Protein AF-A0A843B107-F1 (afdb_monomer_lite)

Structure (mmCIF, N/CA/C/O backbone):
data_AF-A0A843B107-F1
#
_entry.id   AF-A0A843B107-F1
#
loop_
_atom_site.group_PDB
_atom_site.id
_atom_site.type_symbol
_atom_site.label_atom_id
_atom_site.label_alt_id
_atom_site.label_comp_id
_atom_site.label_asym_id
_atom_site.label_entity_id
_atom_site.label_seq_id
_atom_site.pdbx_PDB_ins_code
_atom_site.Cartn_x
_atom_site.Cartn_y
_atom_site.Cartn_z
_atom_site.occupancy
_atom_site.B_iso_or_equiv
_atom_site.auth_seq_id
_atom_site.auth_comp_id
_atom_site.auth_asym_id
_atom_site.auth_atom_id
_atom_site.pdbx_PDB_model_num
ATOM 1 N N . MET A 1 1 ? 7.310 2.707 -15.292 1.00 79.69 1 MET A N 1
ATOM 2 C CA . MET A 1 1 ? 7.255 3.249 -13.913 1.00 79.69 1 MET A CA 1
ATOM 3 C C . MET A 1 1 ? 7.034 2.085 -12.958 1.00 79.69 1 MET A C 1
ATOM 5 O O . MET A 1 1 ? 6.120 1.301 -13.196 1.00 79.69 1 MET A O 1
ATOM 9 N N . ARG A 1 2 ? 7.912 1.889 -11.970 1.00 94.69 2 ARG A N 1
ATOM 10 C CA . ARG A 1 2 ? 7.879 0.718 -11.075 1.00 94.69 2 ARG A CA 1
ATOM 11 C C . ARG A 1 2 ? 7.315 1.097 -9.714 1.00 94.69 2 ARG A C 1
ATOM 13 O O . ARG A 1 2 ? 7.366 2.262 -9.328 1.00 94.69 2 ARG A O 1
ATOM 20 N N . CYS A 1 3 ? 6.751 0.118 -9.022 1.00 96.81 3 CYS A N 1
ATOM 21 C CA . CYS A 1 3 ? 6.335 0.288 -7.643 1.00 96.81 3 CYS A CA 1
ATOM 22 C C . CYS A 1 3 ? 7.535 0.721 -6.781 1.00 96.81 3 CYS A C 1
ATOM 24 O O . CYS A 1 3 ? 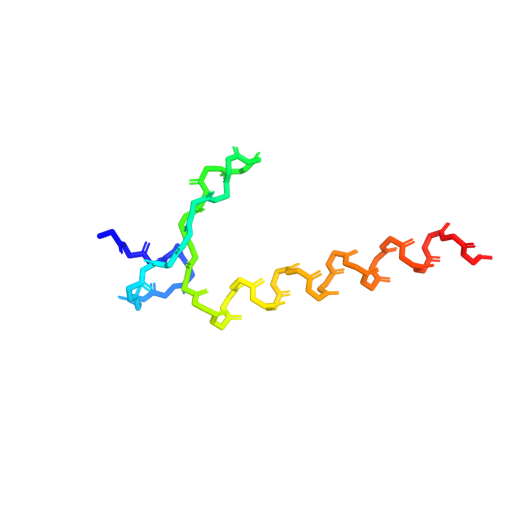8.671 0.318 -7.000 1.00 96.81 3 CYS A O 1
ATOM 26 N N . PHE A 1 4 ? 7.290 1.572 -5.795 1.00 95.19 4 PHE A N 1
ATOM 27 C CA . PHE A 1 4 ? 8.319 2.037 -4.872 1.00 95.19 4 PHE A CA 1
ATOM 28 C C . PHE A 1 4 ? 8.780 0.913 -3.933 1.00 95.19 4 PHE A C 1
ATOM 30 O O . PHE A 1 4 ? 9.951 0.816 -3.593 1.00 95.19 4 PHE A O 1
ATOM 37 N N . LYS A 1 5 ? 7.855 0.027 -3.544 1.00 94.25 5 LYS A N 1
ATOM 38 C CA . LYS A 1 5 ? 8.124 -1.087 -2.623 1.00 94.25 5 LYS A CA 1
ATOM 39 C C . LYS A 1 5 ? 8.651 -2.356 -3.294 1.00 94.25 5 LYS A C 1
ATOM 41 O O . LYS A 1 5 ? 9.149 -3.242 -2.613 1.00 94.25 5 LYS A O 1
ATOM 46 N N . CYS A 1 6 ? 8.475 -2.495 -4.606 1.00 95.56 6 CYS A N 1
ATOM 47 C CA . CYS A 1 6 ? 8.913 -3.676 -5.347 1.00 95.56 6 CYS A CA 1
ATOM 48 C C . CYS A 1 6 ? 9.080 -3.357 -6.830 1.00 95.56 6 CYS A C 1
ATOM 50 O O . CYS A 1 6 ? 8.621 -2.333 -7.312 1.00 95.56 6 CYS A O 1
ATOM 52 N N . SER A 1 7 ? 9.649 -4.268 -7.606 1.00 94.38 7 SER A N 1
ATOM 53 C CA . SER A 1 7 ? 9.917 -4.014 -9.026 1.00 94.38 7 SER A CA 1
ATOM 54 C C . SER A 1 7 ? 8.702 -4.171 -9.953 1.00 94.38 7 SER A C 1
ATOM 56 O O . SER A 1 7 ? 8.848 -3.993 -11.162 1.00 94.38 7 SER A O 1
ATOM 58 N N . ALA A 1 8 ? 7.515 -4.487 -9.419 1.00 96.69 8 ALA A N 1
ATOM 59 C CA . ALA A 1 8 ? 6.308 -4.694 -10.217 1.00 96.69 8 ALA A CA 1
ATOM 60 C C . ALA A 1 8 ? 5.836 -3.398 -10.913 1.00 96.69 8 ALA A C 1
ATOM 62 O O . ALA A 1 8 ? 6.093 -2.298 -10.405 1.00 96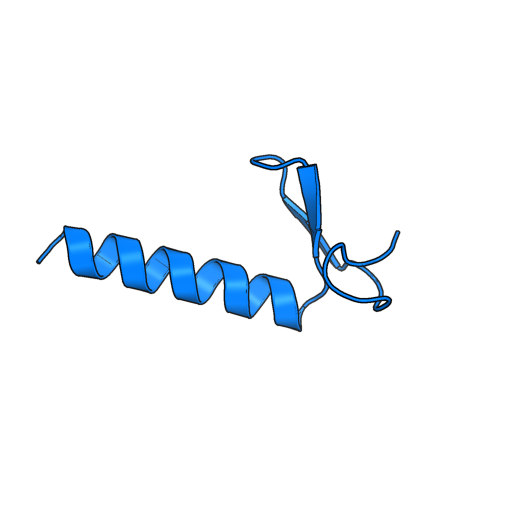.69 8 ALA A O 1
ATOM 63 N N . PRO A 1 9 ? 5.106 -3.499 -12.040 1.00 97.56 9 PRO A N 1
ATOM 64 C CA . PRO A 1 9 ? 4.513 -2.342 -12.702 1.00 97.56 9 PRO A CA 1
ATOM 65 C C . PRO A 1 9 ? 3.601 -1.561 -11.751 1.00 97.56 9 PRO A C 1
ATOM 67 O O . PRO A 1 9 ? 2.731 -2.131 -11.085 1.00 97.56 9 PRO A O 1
ATOM 70 N N . ALA A 1 10 ? 3.816 -0.249 -11.663 1.00 97.19 10 ALA A N 1
ATOM 71 C CA . ALA A 1 10 ? 2.947 0.612 -10.878 1.00 97.19 10 ALA A CA 1
ATOM 72 C C . ALA A 1 10 ? 1.616 0.836 -11.602 1.00 97.19 10 ALA A C 1
ATOM 74 O O . ALA A 1 10 ? 1.599 1.077 -12.806 1.00 97.19 10 ALA A O 1
A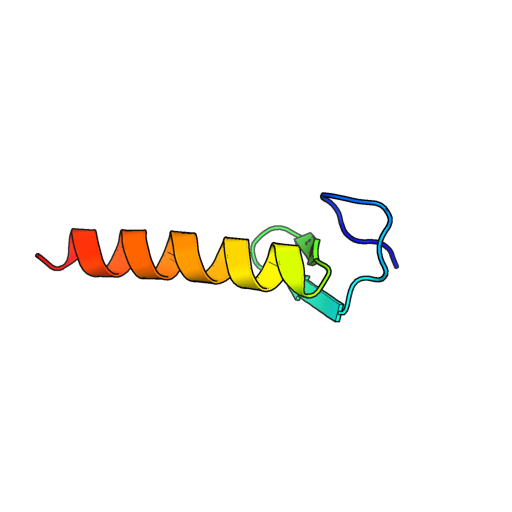TOM 75 N N . VAL A 1 11 ? 0.519 0.793 -10.847 1.00 97.06 11 VAL A N 1
ATOM 76 C CA . VAL A 1 11 ? -0.842 1.042 -11.352 1.00 97.06 11 VAL A CA 1
ATOM 77 C C . VAL A 1 11 ? -1.358 2.423 -10.955 1.00 97.06 11 VAL A C 1
ATOM 79 O O . VAL A 1 11 ? -2.322 2.906 -11.533 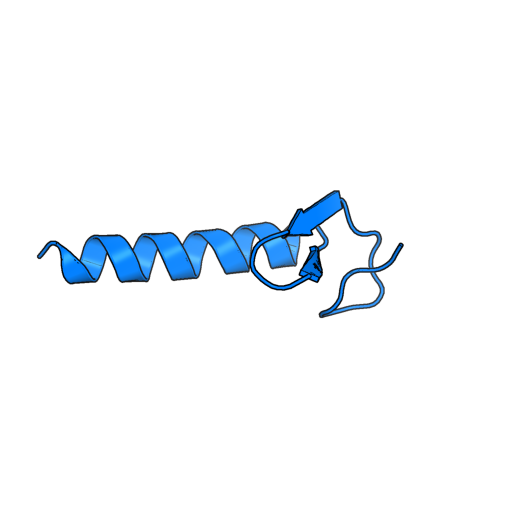1.00 97.06 11 VAL A O 1
ATOM 82 N N . THR A 1 12 ? -0.733 3.065 -9.964 1.00 95.81 12 THR A N 1
ATOM 83 C CA . THR A 1 12 ? -1.112 4.409 -9.520 1.00 95.81 12 THR A CA 1
ATOM 84 C C . THR A 1 12 ? 0.086 5.213 -9.023 1.00 95.81 12 THR A C 1
ATOM 86 O O . THR A 1 12 ? 1.154 4.659 -8.735 1.00 95.81 12 THR A O 1
ATOM 89 N N . TYR A 1 13 ? -0.119 6.523 -8.905 1.00 96.69 13 TYR A N 1
ATOM 90 C CA . TYR A 1 13 ? 0.789 7.482 -8.290 1.00 96.69 13 TYR A CA 1
ATOM 91 C C . TYR A 1 13 ? 0.094 8.164 -7.107 1.00 96.69 13 TYR A C 1
ATOM 93 O O . TYR A 1 13 ? -0.893 8.885 -7.271 1.00 96.69 13 TYR A O 1
ATOM 101 N N . ILE A 1 14 ? 0.610 7.940 -5.902 1.00 94.50 14 ILE A N 1
ATOM 102 C CA . ILE A 1 14 ? 0.125 8.557 -4.672 1.00 94.50 14 ILE A CA 1
ATOM 103 C C . ILE A 1 14 ? 0.742 9.953 -4.554 1.00 94.50 14 ILE A C 1
ATOM 105 O O . ILE A 1 14 ? 1.875 10.110 -4.102 1.00 94.50 14 ILE A O 1
ATOM 109 N N . ARG A 1 15 ? -0.026 10.987 -4.919 1.00 92.50 15 ARG A N 1
ATOM 110 C CA . 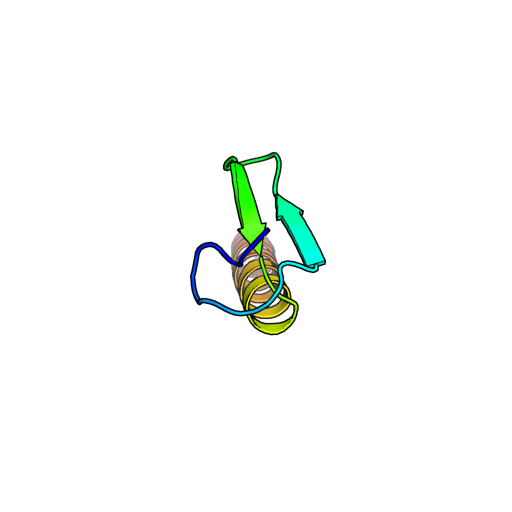ARG A 1 15 ? 0.436 12.390 -4.861 1.00 92.50 15 ARG A CA 1
ATOM 111 C C . ARG A 1 15 ? 0.829 12.843 -3.457 1.00 92.50 15 ARG A C 1
ATOM 113 O O . ARG A 1 15 ? 1.722 13.663 -3.318 1.00 92.50 15 ARG A O 1
ATOM 120 N N . TYR A 1 16 ? 0.179 12.292 -2.432 1.00 87.00 16 TYR A N 1
ATOM 121 C CA . TYR A 1 16 ? 0.407 12.663 -1.035 1.00 87.00 16 TYR A CA 1
ATOM 122 C C . TYR A 1 16 ? 1.866 12.476 -0.588 1.00 87.00 16 TYR A C 1
ATOM 124 O O . TYR A 1 16 ? 2.363 13.265 0.203 1.00 87.00 16 TYR A O 1
ATOM 132 N N . ASN A 1 17 ? 2.546 11.437 -1.079 1.00 88.19 17 ASN A N 1
ATOM 133 C CA . ASN A 1 17 ? 3.916 11.103 -0.674 1.00 88.19 17 ASN A CA 1
ATOM 134 C C . ASN A 1 17 ? 4.862 10.849 -1.860 1.00 88.19 17 ASN A C 1
ATOM 136 O O . ASN A 1 17 ? 5.960 10.342 -1.662 1.00 88.19 17 ASN A O 1
ATOM 140 N N . GLY A 1 18 ? 4.424 11.142 -3.086 1.00 92.75 18 GLY A N 1
ATOM 141 C CA . GLY A 1 18 ? 5.225 10.974 -4.295 1.00 92.75 18 GLY A CA 1
ATOM 142 C C . GLY A 1 18 ? 5.572 9.526 -4.655 1.00 92.75 18 GLY A C 1
ATOM 143 O O . GLY A 1 18 ? 6.576 9.298 -5.326 1.00 92.75 18 GLY A O 1
ATOM 144 N N . THR A 1 19 ? 4.785 8.529 -4.227 1.00 95.00 19 THR A N 1
ATOM 145 C CA . THR A 1 19 ? 5.110 7.111 -4.478 1.00 95.00 19 THR A CA 1
ATOM 146 C C . THR A 1 19 ? 4.255 6.474 -5.566 1.00 95.00 19 THR A C 1
ATOM 148 O O . THR A 1 19 ? 3.034 6.607 -5.600 1.00 95.00 19 THR A O 1
ATOM 151 N N . HIS A 1 20 ? 4.896 5.708 -6.445 1.00 97.00 20 HIS A N 1
ATOM 152 C CA . HIS A 1 20 ? 4.214 4.814 -7.375 1.00 97.00 20 HIS A CA 1
ATOM 153 C C . HIS A 1 20 ? 3.970 3.460 -6.709 1.00 97.00 20 HIS A C 1
ATOM 155 O O . HIS A 1 20 ? 4.890 2.899 -6.119 1.00 97.00 20 HIS A O 1
ATOM 161 N N . LEU A 1 21 ? 2.765 2.897 -6.812 1.00 97.19 21 LEU A N 1
ATOM 162 C CA . LEU A 1 21 ? 2.436 1.606 -6.193 1.00 97.19 21 LEU A CA 1
ATOM 163 C C . LEU A 1 21 ? 1.825 0.643 -7.208 1.00 97.19 21 LEU A C 1
ATOM 165 O O . LEU A 1 21 ? 1.034 1.040 -8.065 1.00 97.19 21 LEU A O 1
ATOM 169 N N . CYS A 1 22 ? 2.188 -0.636 -7.106 1.00 97.88 22 CYS A N 1
ATOM 170 C CA . CYS A 1 22 ? 1.480 -1.717 -7.790 1.00 97.88 22 CYS A CA 1
ATOM 171 C C . CYS A 1 22 ? 0.184 -2.068 -7.040 1.00 97.88 22 CYS A C 1
ATOM 173 O O . CYS A 1 22 ? -0.043 -1.614 -5.918 1.00 97.88 22 CYS A O 1
ATOM 175 N N . ARG A 1 23 ? -0.666 -2.904 -7.648 1.00 97.19 23 ARG A N 1
ATOM 176 C CA . ARG A 1 23 ? -1.986 -3.267 -7.108 1.00 97.19 23 ARG A CA 1
ATOM 177 C C . ARG A 1 23 ? -1.936 -3.794 -5.669 1.00 97.19 23 ARG A C 1
ATOM 179 O O . ARG A 1 23 ? -2.716 -3.342 -4.840 1.00 97.19 23 ARG A O 1
ATOM 186 N N . SER A 1 24 ? -1.026 -4.720 -5.364 1.00 97.81 24 SER A N 1
ATOM 187 C CA . SER A 1 24 ? -0.919 -5.321 -4.025 1.00 97.81 24 SER A CA 1
ATOM 188 C C . SER A 1 24 ? -0.538 -4.288 -2.966 1.00 97.81 24 SER A C 1
ATOM 190 O O . SER A 1 24 ? -1.210 -4.158 -1.947 1.00 97.81 24 SER A O 1
ATOM 192 N N . HIS A 1 25 ? 0.497 -3.497 -3.240 1.00 97.50 25 HIS A N 1
ATOM 193 C CA . HIS A 1 25 ? 0.967 -2.477 -2.308 1.00 97.50 25 HIS A CA 1
ATOM 194 C C . HIS A 1 25 ? 0.011 -1.290 -2.171 1.00 97.50 25 HIS A C 1
ATOM 196 O O . HIS A 1 25 ? -0.012 -0.655 -1.119 1.00 97.50 25 HIS A O 1
ATOM 202 N N . LEU A 1 26 ? -0.791 -1.001 -3.198 1.00 96.62 26 LEU A N 1
ATOM 203 C CA . LEU A 1 26 ? -1.882 -0.037 -3.101 1.00 96.62 26 LEU A CA 1
ATOM 204 C C . LEU A 1 26 ? -2.966 -0.523 -2.131 1.00 96.62 26 LEU A C 1
ATOM 206 O O . LEU A 1 26 ? -3.354 0.229 -1.242 1.00 96.62 26 LEU A O 1
ATOM 210 N N . LEU A 1 27 ? -3.422 -1.773 -2.265 1.00 97.44 27 LEU A N 1
ATOM 211 C CA . LEU A 1 27 ? -4.439 -2.345 -1.373 1.00 97.44 27 LEU A CA 1
ATOM 212 C C . LEU A 1 27 ? -3.960 -2.356 0.084 1.00 97.44 27 LEU A C 1
ATOM 214 O O . LEU A 1 27 ? -4.647 -1.851 0.966 1.00 97.44 27 LEU A O 1
ATOM 218 N N . GLU A 1 28 ? -2.732 -2.814 0.322 1.00 97.00 28 GLU A N 1
ATOM 219 C CA . GLU A 1 28 ? -2.114 -2.829 1.654 1.00 97.00 28 GLU A CA 1
ATOM 220 C C . GLU A 1 28 ? -1.943 -1.412 2.248 1.00 97.00 28 GLU A C 1
ATOM 222 O O . GLU A 1 28 ? -1.999 -1.206 3.465 1.00 97.00 28 GLU A O 1
ATOM 227 N N . PHE A 1 29 ? -1.686 -0.409 1.402 1.00 95.25 29 PHE A N 1
ATOM 228 C CA . PHE A 1 29 ? -1.620 0.993 1.816 1.00 95.25 29 PHE A CA 1
ATOM 229 C C . PHE A 1 29 ? -2.996 1.519 2.239 1.00 95.25 29 PHE A C 1
ATOM 231 O O . PHE A 1 29 ? -3.112 2.116 3.312 1.00 95.25 29 PHE A O 1
ATOM 238 N N . VAL A 1 30 ? -4.031 1.272 1.431 1.00 96.38 30 VAL A N 1
ATOM 239 C CA . VAL A 1 30 ? -5.404 1.714 1.715 1.00 96.38 30 VAL A CA 1
ATOM 240 C C . VAL A 1 30 ? -5.946 1.027 2.965 1.00 96.38 30 VAL A C 1
ATOM 242 O O . VAL A 1 30 ? -6.419 1.715 3.867 1.00 96.38 30 VAL A O 1
ATOM 245 N N . GLU A 1 31 ? -5.810 -0.296 3.074 1.00 97.94 31 GLU A N 1
ATOM 246 C CA . GLU A 1 31 ? -6.307 -1.056 4.225 1.00 97.94 31 GLU A CA 1
ATOM 247 C C . GLU A 1 31 ? -5.758 -0.542 5.554 1.00 97.94 31 GLU A C 1
ATOM 249 O O . GLU A 1 31 ? -6.516 -0.341 6.502 1.00 97.94 31 GLU A O 1
ATOM 254 N N . ARG A 1 32 ? -4.442 -0.316 5.640 1.00 96.31 32 ARG A N 1
ATOM 255 C CA . ARG A 1 32 ? -3.823 0.198 6.870 1.00 96.31 32 ARG A CA 1
ATOM 256 C C . ARG A 1 32 ? -4.368 1.563 7.251 1.00 96.31 32 ARG A C 1
ATOM 258 O O . ARG A 1 32 ? -4.571 1.824 8.434 1.00 96.31 32 ARG A O 1
ATOM 265 N N . ARG A 1 33 ? -4.600 2.425 6.262 1.00 95.31 33 ARG A N 1
ATOM 266 C CA . ARG A 1 33 ? -5.105 3.776 6.495 1.00 95.31 33 ARG A CA 1
ATOM 267 C C . ARG A 1 33 ? -6.553 3.733 6.968 1.00 95.31 33 ARG A C 1
ATOM 269 O O . ARG A 1 33 ? -6.839 4.288 8.017 1.00 95.31 33 ARG A O 1
ATOM 276 N N . VAL A 1 34 ? -7.416 2.980 6.286 1.00 97.06 34 VAL A N 1
ATOM 277 C CA . VAL A 1 34 ? -8.816 2.785 6.701 1.00 97.06 34 VAL A CA 1
ATOM 278 C C . VAL A 1 34 ? -8.895 2.207 8.115 1.00 97.06 34 VAL A C 1
ATOM 280 O O . VAL A 1 34 ? -9.588 2.767 8.955 1.00 97.06 34 VAL A O 1
ATOM 283 N N . LYS A 1 35 ? -8.135 1.146 8.421 1.00 97.19 35 LYS A N 1
ATOM 284 C CA . LYS A 1 35 ? -8.101 0.547 9.770 1.00 97.19 35 LYS A CA 1
ATOM 285 C C . LYS A 1 35 ? -7.678 1.559 10.842 1.00 97.19 35 LYS A C 1
ATOM 287 O O . LYS A 1 35 ? -8.237 1.549 11.936 1.00 97.19 35 LYS A O 1
ATOM 292 N N . LYS A 1 36 ? -6.704 2.425 10.538 1.00 96.88 36 LYS A N 1
ATOM 293 C CA . LYS A 1 36 ? -6.252 3.483 11.452 1.00 96.88 36 LYS A CA 1
ATOM 294 C C . LYS A 1 36 ? -7.335 4.540 11.674 1.00 96.88 36 LYS A C 1
ATOM 296 O O . LYS A 1 36 ? -7.612 4.858 12.825 1.00 96.88 36 LYS A O 1
ATOM 301 N N . GLU A 1 37 ? -7.942 5.043 10.602 1.00 97.25 37 GLU A N 1
ATOM 302 C CA . GLU A 1 37 ? -8.995 6.061 10.692 1.00 97.25 37 GLU A CA 1
ATOM 303 C C . GLU A 1 37 ? -10.214 5.532 11.456 1.00 97.25 37 GLU A C 1
ATOM 305 O O . GLU A 1 37 ? -10.656 6.174 12.403 1.00 97.25 37 GLU A O 1
ATOM 310 N N . VAL A 1 38 ? -10.689 4.321 11.139 1.00 97.25 38 VAL A N 1
ATOM 311 C CA . VAL A 1 38 ? -11.814 3.688 11.851 1.00 97.25 38 VAL A CA 1
ATOM 312 C C . VAL A 1 38 ? -11.509 3.525 13.340 1.00 97.25 38 VAL A C 1
ATOM 314 O O . VAL A 1 38 ? -12.343 3.866 14.169 1.00 97.25 38 VAL A O 1
ATOM 317 N N .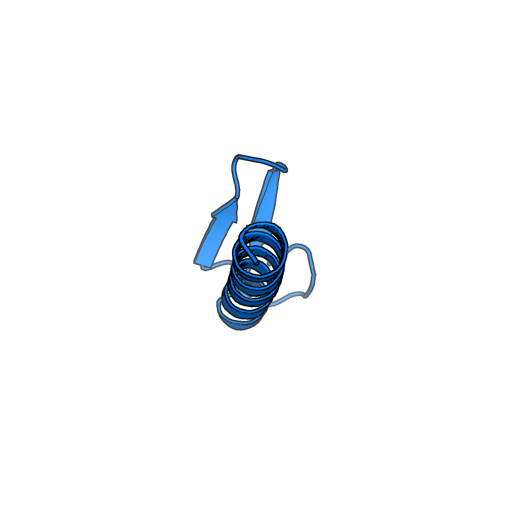 ARG A 1 39 ? -10.302 3.063 13.704 1.00 96.38 39 ARG A N 1
ATOM 318 C CA . ARG A 1 39 ? -9.902 2.944 15.116 1.00 96.38 39 ARG A CA 1
ATOM 319 C C . ARG A 1 39 ? -9.867 4.295 15.838 1.00 96.38 39 ARG A C 1
ATOM 321 O O . ARG A 1 39 ? -10.078 4.312 17.038 1.00 96.38 39 ARG A O 1
ATOM 328 N N . SER A 1 40 ? -9.576 5.395 15.143 1.00 96.69 40 SER A N 1
ATOM 329 C CA . SER A 1 40 ? -9.552 6.731 15.758 1.00 96.69 40 SER A CA 1
ATOM 330 C C . SER A 1 40 ? -10.938 7.328 16.016 1.00 96.69 40 SER A C 1
ATOM 332 O O . SER A 1 40 ? -11.039 8.313 16.739 1.00 96.69 40 SER A O 1
ATOM 334 N N . GLN A 1 41 ? -11.984 6.755 15.413 1.00 92.88 41 GLN A N 1
ATOM 335 C CA . GLN A 1 41 ? -13.375 7.193 15.569 1.00 92.88 41 GLN A CA 1
ATOM 336 C C . GLN A 1 41 ? -14.169 6.354 16.585 1.00 92.88 41 GLN A C 1
ATOM 338 O O . GLN A 1 41 ? -15.361 6.598 16.763 1.00 92.88 41 GLN A O 1
ATOM 343 N N . LEU A 1 42 ? -13.522 5.370 17.218 1.00 82.94 42 LEU A N 1
ATOM 344 C CA . LEU A 1 42 ? -14.043 4.601 18.351 1.00 82.94 42 LEU A CA 1
ATOM 345 C C . LEU A 1 42 ? -13.518 5.199 19.657 1.00 82.94 42 LEU A C 1
ATOM 347 O O . LEU A 1 42 ? -14.319 5.274 20.610 1.00 82.94 42 LEU A O 1
#

Radius of gyration: 11.75 Å; chains: 1; bounding box: 24×18×32 Å

pLDDT: mean 95.07, std 3.85, range [79.69, 97.94]

Sequence (42 aa):
MRCFKCSAPAVTYIRYNGTHLCRSHLLEFVERRVKKEVRSQL

Secondary structure (DSSP, 8-state):
-B-SSSSSBP-EEETTTTEEE-HHHHHHHHHHHHHHHHHHT-

Foldseek 3Di:
DAFPVDRHDFPDADPVVRTTHHPVVVVVVVVVVVVVVVVVVD